Protein AF-A0A0S8A200-F1 (afdb_monomer_lite)

Foldseek 3Di:
DFDAAPVLVVLLVVLPVPDPDDDDADDGAPDDDQPVVVCVLVDVDDDDDDLVVVLVVVVVCCVVPVPDDDSVVSVVNVDDPDDDRVCSCVPSVGHGPDHRSRSVVVPD

Structure (mmCIF, N/CA/C/O backbone):
data_AF-A0A0S8A200-F1
#
_entry.id   AF-A0A0S8A200-F1
#
loop_
_atom_site.group_PDB
_atom_site.id
_atom_site.type_symbol
_atom_site.label_atom_id
_atom_site.label_alt_id
_atom_site.label_comp_id
_atom_site.label_asym_id
_atom_site.label_entity_id
_atom_site.label_seq_id
_atom_site.pdbx_PDB_ins_code
_atom_site.Cartn_x
_atom_site.Cartn_y
_atom_site.Cartn_z
_atom_site.occupancy
_atom_site.B_iso_or_equiv
_atom_site.auth_seq_id
_atom_site.auth_comp_id
_atom_site.auth_asym_id
_atom_site.auth_atom_id
_atom_site.pdbx_PDB_model_num
ATOM 1 N N . MET A 1 1 ? -0.923 -0.547 -8.028 1.00 86.50 1 MET A N 1
ATOM 2 C CA . MET A 1 1 ? -0.298 -0.549 -6.693 1.00 86.50 1 MET A CA 1
ATOM 3 C C . MET A 1 1 ? -0.915 0.557 -5.864 1.00 86.50 1 MET A C 1
ATOM 5 O O . MET A 1 1 ? -1.250 1.603 -6.417 1.00 86.50 1 MET A O 1
ATOM 9 N N . GLN A 1 2 ? -1.065 0.294 -4.572 1.00 89.75 2 GLN A N 1
ATOM 10 C CA . GLN A 1 2 ? -1.487 1.248 -3.554 1.00 89.75 2 GLN A CA 1
ATOM 11 C C . GLN A 1 2 ? -0.403 1.234 -2.474 1.00 89.75 2 GLN A C 1
ATOM 13 O O . GLN A 1 2 ? -0.009 0.162 -2.019 1.00 89.75 2 GLN A O 1
ATOM 18 N N . CYS A 1 3 ? 0.101 2.406 -2.107 1.00 88.62 3 CYS A N 1
ATOM 19 C CA . CYS A 1 3 ? 1.028 2.588 -0.993 1.00 88.62 3 CYS A CA 1
ATOM 20 C C . CYS A 1 3 ? 0.317 3.420 0.063 1.00 88.62 3 CYS A C 1
ATOM 22 O O . CYS A 1 3 ? -0.529 4.243 -0.281 1.00 88.62 3 CYS A O 1
ATOM 24 N N . ILE A 1 4 ? 0.645 3.191 1.325 1.00 92.88 4 ILE A N 1
ATOM 25 C CA . ILE A 1 4 ? 0.004 3.828 2.469 1.00 92.88 4 ILE A CA 1
ATOM 26 C C . ILE A 1 4 ? 1.073 4.316 3.438 1.00 92.88 4 ILE A C 1
ATOM 28 O O . ILE A 1 4 ? 2.130 3.694 3.555 1.00 92.88 4 ILE A O 1
ATOM 32 N N . SER A 1 5 ? 0.786 5.422 4.122 1.00 92.12 5 SER A N 1
ATOM 33 C CA . SER A 1 5 ? 1.652 5.951 5.168 1.00 92.12 5 SER A CA 1
ATOM 34 C C . SER A 1 5 ? 1.711 4.982 6.346 1.00 92.12 5 SER A C 1
ATOM 36 O O . SER A 1 5 ? 0.684 4.470 6.795 1.00 92.12 5 SER A O 1
ATOM 38 N N . GLU A 1 6 ? 2.905 4.771 6.896 1.00 93.00 6 GLU A N 1
ATOM 39 C CA . GLU A 1 6 ? 3.082 3.979 8.119 1.00 93.00 6 GLU A CA 1
ATOM 40 C C . GLU A 1 6 ? 2.281 4.566 9.294 1.00 93.00 6 GLU A C 1
ATOM 42 O O . GLU A 1 6 ? 1.752 3.823 10.120 1.00 93.00 6 GLU A O 1
ATOM 47 N N . VAL A 1 7 ? 2.110 5.893 9.326 1.00 93.38 7 VAL A N 1
ATOM 48 C CA . VAL A 1 7 ? 1.305 6.579 10.346 1.00 93.38 7 VAL A CA 1
ATOM 49 C C . VAL A 1 7 ? -0.162 6.164 10.254 1.00 93.38 7 VAL A C 1
ATOM 51 O O . VAL A 1 7 ? -0.762 5.832 11.273 1.00 93.38 7 VAL A O 1
ATOM 54 N N . ASP A 1 8 ? -0.725 6.103 9.045 1.00 94.19 8 ASP A N 1
ATOM 55 C CA . ASP A 1 8 ? -2.117 5.685 8.849 1.00 94.19 8 ASP A CA 1
ATOM 56 C C . ASP A 1 8 ? -2.323 4.217 9.250 1.00 94.19 8 ASP A C 1
ATOM 58 O O . ASP A 1 8 ? -3.369 3.865 9.804 1.00 94.19 8 ASP A O 1
ATOM 62 N N . VAL A 1 9 ? -1.318 3.361 9.017 1.00 95.19 9 VAL A N 1
ATOM 63 C CA . VAL A 1 9 ? -1.328 1.962 9.471 1.00 95.19 9 VAL A CA 1
ATOM 64 C C . VAL A 1 9 ? -1.308 1.889 10.996 1.00 95.19 9 VAL A C 1
ATOM 66 O O . VAL A 1 9 ? -2.110 1.161 11.583 1.00 95.19 9 VAL A O 1
ATOM 69 N N . ALA A 1 10 ? -0.450 2.672 11.652 1.00 95.38 10 ALA A N 1
ATOM 70 C CA . ALA A 1 10 ? -0.409 2.743 13.109 1.00 95.38 10 ALA A CA 1
ATOM 71 C C . ALA A 1 10 ? -1.750 3.227 13.688 1.00 95.38 10 ALA A C 1
ATOM 73 O O . ALA A 1 10 ? -2.244 2.652 14.659 1.00 95.38 10 ALA A O 1
ATOM 74 N N . THR A 1 11 ? -2.390 4.222 13.065 1.00 94.69 11 THR A N 1
ATOM 75 C CA . THR A 1 11 ? -3.728 4.687 13.455 1.00 94.69 11 THR A CA 1
ATOM 76 C C . THR A 1 11 ? -4.774 3.580 13.333 1.00 94.69 11 THR A C 1
ATOM 78 O O . THR A 1 11 ? -5.524 3.365 14.286 1.00 94.69 11 THR A O 1
ATOM 81 N N . ALA A 1 12 ? -4.789 2.828 12.227 1.00 95.12 12 ALA A N 1
ATOM 82 C CA . ALA A 1 12 ? -5.695 1.690 12.061 1.00 95.12 12 ALA A CA 1
ATOM 83 C C . ALA A 1 12 ? -5.468 0.610 13.129 1.00 95.12 12 ALA A C 1
ATOM 85 O O . ALA A 1 12 ? -6.426 0.064 13.675 1.00 95.12 12 ALA A O 1
ATOM 86 N N . MET A 1 13 ? -4.206 0.318 13.467 1.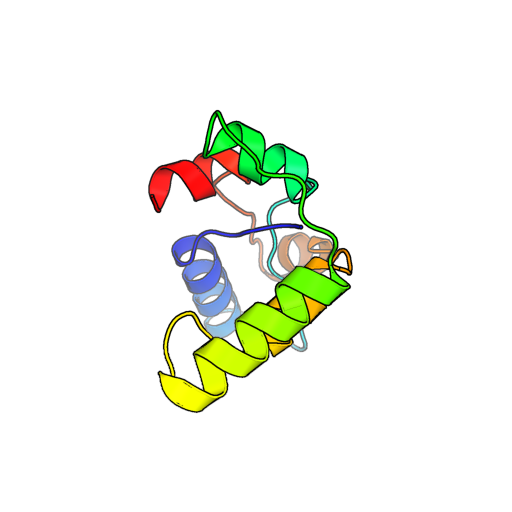00 94.88 13 MET A N 1
ATOM 87 C CA . MET A 1 13 ? -3.869 -0.642 14.523 1.00 94.88 13 MET A CA 1
ATOM 88 C C . MET A 1 13 ? -4.368 -0.179 15.894 1.00 94.88 13 MET A C 1
ATOM 90 O O . MET A 1 13 ? -4.920 -0.983 16.641 1.00 94.88 13 MET A O 1
ATOM 94 N N . LEU A 1 14 ? -4.219 1.108 16.220 1.00 95.12 14 LEU A N 1
ATOM 95 C CA . LEU A 1 14 ? -4.748 1.671 17.464 1.00 95.12 14 LEU A CA 1
ATOM 96 C C . LEU A 1 14 ? -6.280 1.610 17.491 1.00 95.12 14 LEU A C 1
ATOM 98 O O . LEU A 1 14 ? -6.854 1.198 18.496 1.00 95.12 14 LEU A O 1
ATOM 102 N N . GLN A 1 15 ? -6.948 1.944 16.386 1.00 94.19 15 GLN A N 1
ATOM 103 C CA . GLN A 1 15 ? -8.403 1.812 16.278 1.00 94.19 15 GLN A CA 1
ATOM 104 C C . GLN A 1 15 ? -8.851 0.357 16.441 1.00 94.19 15 GLN A C 1
ATOM 106 O O . GLN A 1 15 ? -9.823 0.104 17.145 1.00 94.19 15 GL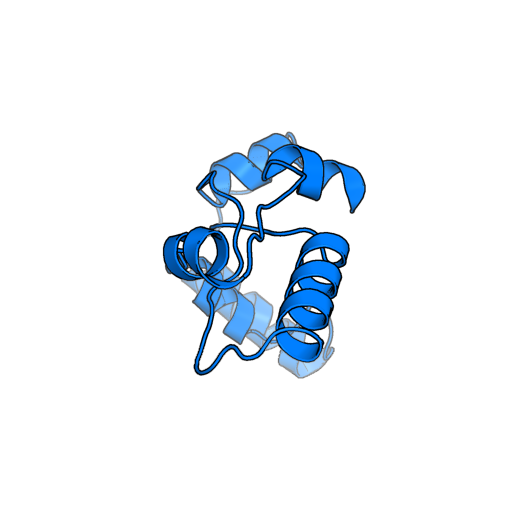N A O 1
ATOM 111 N N . ALA A 1 16 ? -8.130 -0.604 15.865 1.00 94.44 16 ALA A N 1
ATOM 112 C CA . ALA A 1 16 ? -8.437 -2.020 16.036 1.00 94.44 16 ALA A CA 1
ATOM 113 C C . ALA A 1 16 ? -8.198 -2.517 17.470 1.00 94.44 16 ALA A C 1
ATOM 115 O O . ALA A 1 16 ? -8.912 -3.395 17.943 1.00 94.44 16 ALA A O 1
ATOM 116 N N . LEU A 1 17 ? -7.210 -1.956 18.171 1.00 94.88 17 LEU A N 1
ATOM 117 C CA . LEU A 1 17 ? -6.889 -2.334 19.546 1.00 94.88 17 LEU A CA 1
ATOM 118 C C . LEU A 1 17 ? -7.915 -1.805 20.560 1.00 94.88 17 LEU A C 1
ATOM 120 O O . LEU A 1 17 ? -8.184 -2.471 21.558 1.00 94.88 17 LEU A O 1
ATOM 124 N N . PHE A 1 18 ? -8.459 -0.607 20.327 1.00 94.19 18 PHE A N 1
ATOM 125 C CA . PHE A 1 18 ? -9.349 0.077 21.274 1.00 94.19 18 PHE A CA 1
ATOM 126 C C . PHE A 1 18 ? -10.845 -0.032 20.945 1.00 94.19 18 PHE A C 1
ATOM 128 O O . PHE A 1 18 ? -11.664 0.424 21.741 1.00 94.19 18 PHE A O 1
ATOM 135 N N . ASN A 1 19 ? -11.216 -0.651 19.822 1.00 89.81 19 ASN A N 1
ATOM 136 C CA . ASN A 1 19 ? -12.606 -0.945 19.466 1.00 89.81 19 ASN A CA 1
ATOM 137 C C . ASN A 1 19 ? -12.847 -2.465 19.433 1.00 89.81 19 ASN A C 1
ATOM 139 O O . ASN A 1 19 ? -11.935 -3.235 19.148 1.00 89.81 19 ASN A O 1
ATOM 143 N N . ASP A 1 20 ? -14.078 -2.917 19.702 1.00 91.00 20 ASP A N 1
ATOM 144 C CA . ASP A 1 20 ? -14.444 -4.344 19.612 1.00 91.00 20 ASP A CA 1
ATOM 145 C C . ASP A 1 20 ? -14.721 -4.740 18.155 1.00 91.00 20 ASP A C 1
ATOM 147 O O . ASP A 1 20 ? -15.861 -4.848 17.705 1.00 91.00 20 ASP A O 1
ATOM 151 N N . VAL A 1 21 ? -13.642 -4.900 17.395 1.00 92.19 21 VAL A N 1
ATOM 152 C CA . VAL A 1 21 ? -13.646 -5.229 15.965 1.00 92.19 21 VAL A CA 1
ATOM 153 C C . VAL A 1 21 ? -12.901 -6.537 15.725 1.00 92.19 21 VAL A C 1
ATOM 155 O O . VAL A 1 21 ? -11.987 -6.898 16.469 1.00 92.19 21 VAL A O 1
ATOM 158 N N . ARG A 1 22 ? -13.317 -7.312 14.715 1.00 90.75 22 ARG A N 1
ATOM 159 C CA . ARG A 1 22 ? -12.810 -8.679 14.503 1.00 90.75 22 ARG A CA 1
ATOM 160 C C . ARG A 1 22 ? -12.553 -9.000 13.034 1.00 90.75 22 ARG A C 1
ATOM 162 O O . ARG A 1 22 ? -13.322 -8.663 12.135 1.00 90.75 22 ARG A O 1
ATOM 169 N N . GLY A 1 23 ? -11.501 -9.784 12.816 1.00 92.12 23 GLY A N 1
ATOM 170 C CA . GLY A 1 23 ? -11.128 -10.325 11.512 1.00 92.12 23 GLY A CA 1
ATOM 171 C C . GLY A 1 23 ? -10.020 -9.532 10.825 1.00 92.12 23 GLY A C 1
ATOM 172 O O . GLY A 1 23 ? -9.288 -8.779 11.459 1.00 92.12 23 GLY A O 1
ATOM 173 N N . SER A 1 24 ? -9.873 -9.752 9.520 1.00 93.56 24 SER A N 1
ATOM 174 C CA . SER A 1 24 ? -8.876 -9.077 8.692 1.00 93.56 24 SER A CA 1
ATOM 175 C C . SER A 1 24 ? -9.408 -7.763 8.123 1.00 93.56 24 SER A C 1
ATOM 177 O O . SER A 1 24 ? -10.600 -7.635 7.814 1.00 93.56 24 SER A O 1
ATOM 179 N N . TYR A 1 25 ? -8.488 -6.813 7.963 1.00 94.31 25 TYR A N 1
ATOM 180 C CA . TYR A 1 25 ? -8.710 -5.511 7.348 1.00 94.31 25 TYR A CA 1
ATOM 181 C C . TYR A 1 25 ? -7.573 -5.231 6.369 1.00 94.31 25 TYR A C 1
ATOM 183 O O . TYR A 1 25 ? -6.404 -5.454 6.679 1.00 94.31 25 TYR A O 1
ATOM 191 N N . ASN A 1 26 ? -7.932 -4.755 5.184 1.00 94.56 26 ASN A N 1
ATOM 192 C CA . ASN A 1 26 ? -6.984 -4.306 4.177 1.00 94.56 26 ASN A CA 1
ATOM 193 C C . ASN A 1 26 ? -6.778 -2.803 4.342 1.00 94.56 26 ASN A C 1
ATOM 195 O O . ASN A 1 26 ? -7.751 -2.051 4.404 1.00 94.56 26 ASN A O 1
ATOM 199 N N . LEU A 1 27 ? -5.522 -2.373 4.381 1.00 94.44 27 LEU A N 1
ATOM 200 C CA . LEU A 1 27 ? -5.157 -0.968 4.508 1.00 94.44 27 LEU A CA 1
ATOM 201 C C . LEU A 1 27 ? -4.426 -0.542 3.241 1.00 94.44 27 LEU A C 1
ATOM 203 O O . LEU A 1 27 ? -3.384 -1.095 2.893 1.00 94.44 27 LEU A O 1
ATOM 207 N N . ALA A 1 28 ? -5.006 0.420 2.538 1.00 93.50 28 ALA A N 1
ATOM 208 C CA . ALA A 1 28 ? -4.482 0.955 1.293 1.00 93.50 28 ALA A CA 1
ATOM 209 C C . ALA A 1 28 ? -5.013 2.371 1.074 1.00 93.50 28 ALA A C 1
ATOM 211 O O . ALA A 1 28 ? -6.064 2.734 1.603 1.00 93.50 28 ALA A O 1
ATOM 212 N N . THR A 1 29 ? -4.306 3.151 0.261 1.00 92.44 29 THR A N 1
ATOM 213 C CA . THR A 1 29 ? -4.828 4.411 -0.275 1.00 92.44 29 THR A CA 1
ATOM 214 C C . THR A 1 29 ? -5.922 4.153 -1.304 1.00 92.44 29 THR A C 1
ATOM 216 O O . THR A 1 29 ? -5.897 3.153 -2.021 1.00 92.44 29 THR A O 1
ATOM 219 N N . ASP A 1 30 ? -6.873 5.078 -1.422 1.00 90.75 30 ASP A N 1
ATOM 220 C CA . ASP A 1 30 ? -7.987 4.951 -2.376 1.00 90.75 30 ASP A CA 1
ATOM 221 C C . ASP A 1 30 ? -7.521 5.031 -3.833 1.00 90.75 30 ASP A C 1
ATOM 223 O O . ASP A 1 30 ? -8.121 4.457 -4.742 1.00 90.75 30 ASP A O 1
ATOM 227 N N . GLN A 1 31 ? -6.411 5.729 -4.060 1.00 89.44 31 GLN A 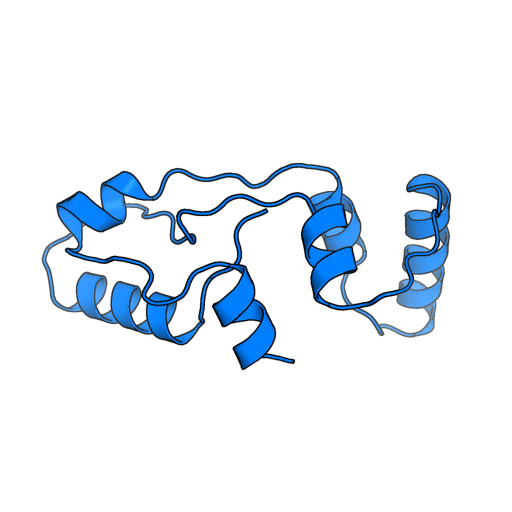N 1
ATOM 228 C CA . GLN A 1 31 ? -5.834 5.890 -5.379 1.00 89.44 31 GLN A CA 1
ATOM 229 C C . GLN A 1 31 ? -4.989 4.677 -5.770 1.00 89.44 31 GLN A C 1
ATOM 231 O O . GLN A 1 31 ? -3.983 4.356 -5.141 1.00 89.44 31 GLN A O 1
ATOM 236 N N . VAL A 1 32 ? -5.338 4.063 -6.897 1.00 90.38 32 VAL A N 1
ATOM 237 C CA . VAL A 1 32 ? -4.526 3.025 -7.534 1.00 90.38 32 VAL A CA 1
ATOM 238 C C . VAL A 1 32 ? -3.681 3.658 -8.637 1.00 90.38 32 VAL A C 1
ATOM 240 O O . VAL A 1 32 ? -4.219 4.310 -9.531 1.00 90.38 32 VAL A O 1
ATOM 243 N N . ALA A 1 33 ? -2.368 3.415 -8.636 1.00 89.62 33 ALA A N 1
ATOM 244 C CA . ALA A 1 33 ? -1.506 3.785 -9.760 1.00 89.62 33 ALA A CA 1
ATOM 245 C C . ALA A 1 33 ? -0.672 2.607 -10.269 1.00 89.62 33 ALA A C 1
ATOM 247 O O . ALA A 1 33 ? -0.335 1.672 -9.535 1.00 89.62 33 ALA A O 1
ATOM 248 N N . SER A 1 34 ? -0.327 2.645 -11.555 1.00 88.12 34 SER A N 1
ATOM 249 C CA . SER A 1 34 ? 0.633 1.705 -12.130 1.00 88.12 34 SER A CA 1
ATOM 250 C C . SER A 1 34 ? 2.047 2.028 -11.645 1.00 88.12 34 SER A C 1
ATOM 252 O O . SER A 1 34 ? 2.374 3.183 -11.367 1.00 88.12 34 SER A O 1
ATOM 254 N N . PHE A 1 35 ? 2.918 1.017 -11.596 1.00 84.94 35 PHE A N 1
ATOM 255 C CA . PHE A 1 35 ? 4.328 1.224 -11.251 1.00 84.94 35 PHE A CA 1
ATOM 256 C C . 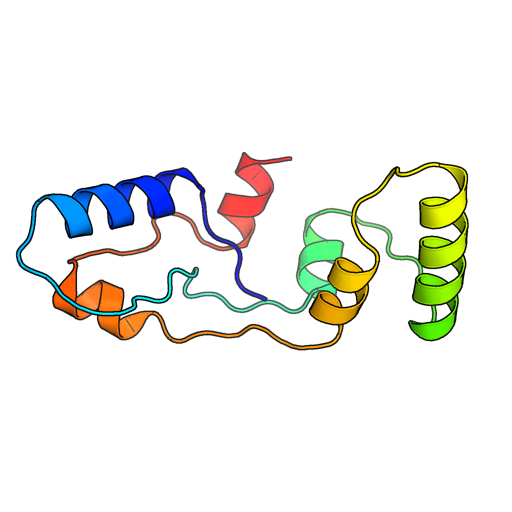PHE A 1 35 ? 5.004 2.244 -12.178 1.00 84.94 35 PHE A C 1
ATOM 258 O O . PHE A 1 35 ? 5.809 3.048 -11.728 1.00 84.94 35 PHE A O 1
ATOM 265 N N . HIS A 1 36 ? 4.616 2.276 -13.456 1.00 84.50 36 HIS A N 1
ATOM 266 C CA . HIS A 1 36 ? 5.112 3.262 -14.413 1.00 84.50 36 HIS A CA 1
ATOM 267 C C . HIS A 1 36 ? 4.748 4.706 -14.031 1.00 84.50 36 HIS A C 1
ATOM 269 O O . HIS A 1 36 ? 5.594 5.591 -14.130 1.00 84.50 36 HIS A O 1
ATOM 275 N N . LEU A 1 37 ? 3.512 4.953 -13.578 1.00 87.81 37 LEU A N 1
ATOM 276 C CA . LEU A 1 37 ? 3.095 6.283 -13.125 1.00 87.81 37 LEU A CA 1
ATOM 277 C C . LEU A 1 37 ? 3.845 6.703 -11.860 1.00 87.81 37 LEU A C 1
ATOM 279 O O . LEU A 1 37 ? 4.324 7.829 -11.791 1.00 87.81 37 LEU A O 1
ATOM 283 N N . ILE A 1 38 ? 4.010 5.780 -10.908 1.00 88.50 38 ILE A N 1
ATOM 284 C CA . ILE A 1 38 ? 4.809 6.005 -9.695 1.00 88.50 38 ILE A CA 1
ATOM 285 C C . ILE A 1 38 ? 6.259 6.335 -10.067 1.00 88.50 38 ILE A C 1
ATOM 287 O O . ILE A 1 38 ? 6.817 7.317 -9.591 1.00 88.50 38 ILE A O 1
ATOM 291 N N . GLN A 1 39 ? 6.862 5.562 -10.971 1.00 88.00 39 GLN A N 1
ATOM 292 C CA . GLN A 1 39 ? 8.228 5.799 -11.426 1.00 88.00 39 GLN A CA 1
ATOM 293 C C . GLN A 1 39 ? 8.376 7.163 -12.101 1.00 88.00 39 GLN A C 1
ATOM 295 O O . GLN A 1 39 ? 9.353 7.849 -11.828 1.00 88.00 39 GLN A O 1
ATOM 300 N N . LYS A 1 40 ? 7.419 7.555 -12.951 1.00 87.94 40 LYS A N 1
ATOM 301 C CA . LYS A 1 40 ? 7.413 8.859 -13.624 1.00 87.94 40 LYS A CA 1
ATOM 302 C C . LYS A 1 40 ? 7.252 10.021 -12.641 1.00 87.94 40 LYS A C 1
ATOM 304 O O . LYS A 1 40 ? 7.843 11.069 -12.872 1.00 87.94 40 LYS A O 1
ATOM 309 N N . HIS A 1 41 ? 6.470 9.836 -11.576 1.00 89.31 41 HIS A N 1
ATOM 310 C CA . HIS A 1 41 ? 6.325 10.821 -10.499 1.00 89.31 41 HIS A CA 1
ATOM 311 C C . HIS A 1 41 ? 7.638 10.995 -9.728 1.00 89.31 41 HIS A C 1
ATOM 313 O O . HIS A 1 41 ? 8.109 12.110 -9.551 1.00 89.31 41 HIS A O 1
ATOM 319 N N . LEU A 1 42 ? 8.282 9.885 -9.356 1.00 86.88 42 LEU A N 1
ATOM 320 C CA . LEU A 1 42 ? 9.510 9.903 -8.555 1.00 86.88 42 LEU A CA 1
ATOM 321 C C . LEU A 1 42 ? 10.770 10.276 -9.341 1.00 86.88 42 LEU A C 1
ATOM 323 O O . LEU A 1 42 ? 11.733 10.804 -8.784 1.00 86.88 42 LEU A O 1
ATOM 327 N N . ARG A 1 43 ? 10.835 9.909 -10.623 1.00 83.25 43 ARG A N 1
ATOM 328 C CA . ARG A 1 43 ? 12.018 10.087 -11.466 1.00 83.25 43 ARG A CA 1
ATOM 329 C C . ARG A 1 43 ? 11.614 10.411 -12.895 1.00 83.25 43 ARG A C 1
ATOM 331 O O . ARG A 1 43 ? 10.856 9.690 -13.534 1.00 83.25 43 ARG A O 1
ATOM 338 N N . ASN A 1 44 ? 12.282 11.407 -13.465 1.00 76.06 44 ASN A N 1
ATOM 339 C CA . ASN A 1 44 ? 12.091 11.770 -14.870 1.00 76.06 44 ASN A CA 1
ATOM 340 C C . ASN A 1 44 ? 12.619 10.717 -15.861 1.00 76.06 44 ASN A C 1
ATOM 342 O O . ASN A 1 44 ? 12.300 10.790 -17.046 1.00 76.06 44 ASN A O 1
ATOM 346 N N . PHE A 1 45 ? 13.427 9.748 -15.412 1.00 78.50 45 PHE A N 1
ATOM 347 C CA . PHE A 1 45 ? 14.046 8.753 -16.285 1.00 78.50 45 PHE A CA 1
ATOM 348 C C . PHE A 1 45 ? 13.720 7.318 -15.861 1.00 78.50 45 PHE A C 1
ATOM 350 O O . PHE A 1 45 ? 14.026 6.894 -14.743 1.00 78.50 45 PHE A O 1
ATOM 357 N N . ALA A 1 46 ? 13.147 6.561 -16.797 1.00 78.38 46 ALA A N 1
ATOM 358 C CA . ALA A 1 46 ? 12.836 5.148 -16.655 1.00 78.38 46 ALA A CA 1
ATOM 359 C C . ALA A 1 46 ? 13.544 4.345 -17.748 1.00 78.38 46 ALA A C 1
ATOM 361 O O . ALA A 1 46 ? 13.344 4.603 -18.933 1.00 78.38 46 ALA A O 1
ATOM 362 N N . PHE A 1 47 ? 14.359 3.363 -17.355 1.00 81.69 47 PHE A N 1
ATOM 363 C CA . PHE A 1 47 ? 14.989 2.452 -18.306 1.00 81.69 47 PHE A CA 1
ATOM 364 C C . PHE A 1 47 ? 14.067 1.248 -18.560 1.00 81.69 47 PHE A C 1
ATOM 366 O O . PHE A 1 47 ? 13.792 0.500 -17.617 1.00 81.69 47 PHE A O 1
ATOM 373 N N . PRO A 1 48 ? 13.569 1.041 -19.793 1.00 81.94 48 PRO A N 1
ATOM 374 C CA . PRO A 1 48 ? 12.696 -0.083 -20.102 1.00 81.94 48 PRO A CA 1
ATOM 375 C C . PRO A 1 48 ? 13.517 -1.377 -20.143 1.00 81.94 48 PRO A C 1
ATOM 377 O O . PRO A 1 48 ? 14.200 -1.669 -21.123 1.00 81.94 48 PRO A O 1
ATOM 380 N N . LEU A 1 49 ? 13.457 -2.160 -19.066 1.00 85.69 49 LEU A N 1
ATOM 381 C CA . LEU A 1 49 ? 14.146 -3.443 -18.956 1.00 85.69 49 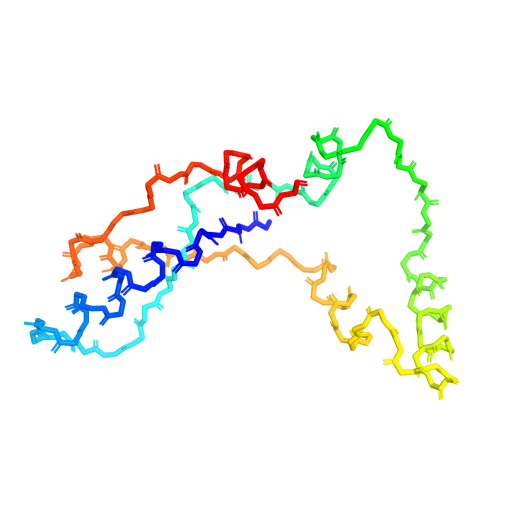LEU A CA 1
ATOM 382 C C . LEU A 1 49 ? 13.133 -4.597 -19.014 1.00 85.69 49 LEU A C 1
ATOM 384 O O . LEU A 1 49 ? 12.166 -4.589 -18.250 1.00 85.69 49 LEU A O 1
ATOM 388 N N . PRO A 1 50 ? 13.346 -5.624 -19.859 1.00 88.12 50 PRO A N 1
ATOM 389 C CA . PRO A 1 50 ? 12.527 -6.828 -19.831 1.00 88.12 50 PRO A CA 1
ATOM 390 C C . PRO A 1 50 ? 12.553 -7.484 -18.448 1.00 88.12 50 PRO A C 1
ATOM 392 O O . PRO A 1 50 ? 13.625 -7.721 -17.884 1.00 88.12 50 PRO A O 1
ATOM 395 N N . PHE A 1 51 ? 11.377 -7.843 -17.932 1.00 85.81 51 PHE A N 1
ATOM 396 C CA . PHE A 1 51 ? 11.219 -8.389 -16.581 1.00 85.81 51 PHE A CA 1
ATOM 397 C C . PHE A 1 51 ? 12.125 -9.601 -16.307 1.00 85.81 51 PHE A C 1
ATOM 399 O O . PHE A 1 51 ? 12.777 -9.681 -15.270 1.00 85.81 51 PHE A O 1
ATOM 406 N N . GLY A 1 52 ? 12.248 -10.518 -17.273 1.00 87.69 52 GLY A N 1
ATOM 407 C CA . GLY A 1 52 ? 13.111 -11.695 -17.136 1.00 87.69 52 GLY A CA 1
ATOM 408 C C . GLY A 1 52 ? 14.599 -11.356 -16.980 1.00 87.69 52 GLY A C 1
ATOM 409 O O . GLY A 1 52 ? 15.303 -12.025 -16.223 1.00 87.69 52 GLY A O 1
ATOM 410 N N . LEU A 1 53 ? 15.082 -10.301 -17.647 1.00 89.88 53 LEU A N 1
ATOM 411 C CA . LEU A 1 53 ? 16.457 -9.822 -17.473 1.00 89.88 53 LEU A CA 1
ATOM 412 C C . LEU A 1 53 ? 16.629 -9.157 -16.108 1.00 89.88 53 LEU A C 1
ATOM 414 O O . LEU A 1 53 ? 17.579 -9.484 -15.400 1.00 89.88 53 LEU A O 1
ATOM 418 N N . ALA A 1 54 ? 15.677 -8.305 -15.712 1.00 87.88 54 ALA A N 1
ATOM 419 C CA . ALA A 1 54 ? 15.660 -7.675 -14.394 1.00 87.88 54 ALA A CA 1
ATOM 420 C C . ALA A 1 54 ? 15.741 -8.724 -13.272 1.00 87.88 54 ALA A C 1
ATOM 422 O O . ALA A 1 54 ? 16.623 -8.657 -12.418 1.00 87.88 54 ALA A O 1
ATOM 423 N N . LYS A 1 55 ? 14.903 -9.766 -13.349 1.00 88.94 55 LYS A N 1
ATOM 424 C CA . LYS A 1 55 ? 14.867 -10.873 -12.387 1.00 88.94 55 LYS A CA 1
ATOM 425 C C . LYS A 1 55 ? 16.176 -11.651 -12.327 1.00 88.94 55 LYS A C 1
ATOM 427 O O . LYS A 1 55 ? 16.659 -11.956 -11.239 1.00 88.94 55 LYS A O 1
ATOM 432 N N . ARG A 1 56 ? 16.780 -11.979 -13.476 1.00 90.12 56 ARG A N 1
ATOM 433 C CA . ARG A 1 56 ? 18.057 -12.716 -13.512 1.00 90.12 56 ARG A CA 1
ATOM 434 C C . ARG A 1 56 ? 19.198 -11.901 -12.916 1.00 90.12 56 ARG A C 1
ATOM 436 O O . ARG A 1 56 ? 19.934 -12.434 -12.089 1.00 90.12 56 ARG A O 1
ATOM 443 N N . CYS A 1 57 ? 19.322 -10.633 -13.305 1.00 88.75 57 CYS A N 1
ATOM 444 C CA . CYS A 1 57 ? 20.338 -9.741 -12.757 1.00 88.75 57 CYS A CA 1
ATOM 445 C C . CYS A 1 57 ? 20.151 -9.565 -11.249 1.00 88.75 57 CYS A C 1
ATOM 447 O O . CYS A 1 57 ? 21.115 -9.710 -10.503 1.00 88.75 57 CYS A O 1
ATOM 449 N N . HIS A 1 58 ? 18.917 -9.339 -10.789 1.00 88.81 58 HIS A N 1
ATOM 450 C CA . HIS A 1 58 ? 18.621 -9.175 -9.367 1.00 88.81 58 HIS A CA 1
ATOM 451 C C . HIS A 1 58 ? 18.910 -10.443 -8.558 1.00 88.81 58 HIS A C 1
ATOM 453 O O . HIS A 1 58 ? 19.585 -10.369 -7.540 1.00 88.81 58 HIS A O 1
ATOM 459 N N . ASN A 1 59 ? 18.511 -11.622 -9.050 1.00 87.81 59 ASN A N 1
ATOM 460 C CA . ASN A 1 59 ? 18.828 -12.910 -8.419 1.00 87.81 59 ASN A CA 1
ATOM 461 C C . ASN A 1 59 ? 20.335 -13.145 -8.275 1.00 87.81 59 ASN A C 1
ATOM 463 O O . ASN A 1 59 ? 20.790 -13.630 -7.240 1.00 87.81 59 ASN A O 1
ATOM 467 N N . LEU A 1 60 ? 21.113 -12.836 -9.316 1.00 89.31 60 LEU A N 1
ATOM 468 C CA . LEU A 1 60 ? 22.568 -12.968 -9.270 1.00 89.31 60 LEU A CA 1
ATOM 469 C C . LEU A 1 60 ? 23.156 -11.989 -8.253 1.00 89.31 60 LEU A C 1
ATOM 471 O O . LEU A 1 60 ? 23.870 -12.410 -7.347 1.00 89.31 60 LEU A O 1
ATOM 475 N N . THR A 1 61 ? 22.799 -10.709 -8.343 1.00 87.94 61 THR A N 1
ATOM 476 C CA . THR A 1 61 ? 23.273 -9.678 -7.410 1.00 87.94 61 THR A CA 1
ATOM 477 C C . THR A 1 61 ? 22.913 -10.016 -5.964 1.00 87.94 61 THR A C 1
ATOM 479 O O . THR A 1 61 ? 23.771 -9.911 -5.088 1.00 87.94 61 THR A O 1
ATOM 482 N N . TRP A 1 62 ? 21.690 -10.488 -5.705 1.00 88.69 62 TRP A N 1
ATOM 483 C CA . TRP A 1 62 ? 21.246 -10.920 -4.380 1.00 88.69 62 TRP A CA 1
ATOM 484 C C . TRP A 1 62 ? 22.083 -12.086 -3.851 1.00 88.69 62 TRP A C 1
ATOM 486 O O . TRP A 1 62 ? 22.582 -12.017 -2.732 1.00 88.69 62 TRP A O 1
ATOM 496 N N . ARG A 1 63 ? 22.329 -13.117 -4.670 1.00 86.25 63 ARG A N 1
ATOM 497 C CA . ARG A 1 63 ? 23.147 -14.280 -4.277 1.00 86.25 63 ARG A CA 1
ATOM 498 C C . ARG A 1 63 ? 24.577 -13.920 -3.884 1.00 86.25 63 ARG A C 1
ATOM 500 O O . ARG A 1 63 ? 25.135 -14.583 -3.016 1.00 86.25 63 ARG A O 1
ATOM 507 N N . TYR A 1 64 ? 25.168 -12.911 -4.522 1.00 86.19 64 TYR A N 1
ATOM 508 C CA . TYR A 1 64 ? 26.556 -12.520 -4.265 1.00 86.19 64 TYR A CA 1
ATOM 509 C C . TYR A 1 64 ? 26.711 -11.398 -3.236 1.00 86.19 64 TYR A C 1
ATOM 511 O O . TYR A 1 64 ? 27.769 -11.295 -2.624 1.00 86.19 64 TYR A O 1
ATOM 519 N N . SER A 1 65 ? 25.697 -10.550 -3.045 1.00 86.19 65 SER A N 1
ATOM 520 C CA . SER A 1 65 ? 25.810 -9.370 -2.175 1.00 86.19 65 SER A CA 1
ATOM 521 C C . SER A 1 65 ? 24.848 -9.354 -0.991 1.00 86.19 65 SER A C 1
ATOM 523 O O . SER A 1 65 ? 25.137 -8.674 -0.012 1.00 86.19 65 SER A O 1
ATOM 525 N N . GLY A 1 66 ? 23.703 -10.039 -1.071 1.00 80.69 66 GLY A N 1
ATOM 526 C CA . GLY A 1 66 ? 22.612 -9.906 -0.098 1.00 80.69 66 GLY A CA 1
ATOM 527 C C . GLY A 1 66 ? 22.021 -8.491 -0.011 1.00 80.69 66 GLY A C 1
ATOM 528 O O . GLY A 1 66 ? 21.400 -8.141 0.988 1.00 80.69 66 GLY A O 1
ATOM 529 N N . ARG A 1 67 ? 22.249 -7.637 -1.019 1.00 76.50 67 ARG A N 1
ATOM 530 C CA . ARG A 1 67 ? 21.806 -6.232 -1.053 1.00 76.50 67 ARG A CA 1
ATOM 531 C C . ARG A 1 67 ? 20.633 -6.057 -2.019 1.00 76.50 67 ARG A C 1
ATOM 533 O O . ARG A 1 67 ? 20.474 -6.849 -2.938 1.00 76.50 67 ARG A O 1
ATOM 540 N N . TYR A 1 68 ? 19.875 -4.969 -1.849 1.00 71.88 68 TYR A N 1
ATOM 541 C CA . TYR A 1 68 ? 18.751 -4.548 -2.712 1.00 71.88 68 TYR A CA 1
ATOM 542 C C . TYR A 1 68 ? 17.424 -5.310 -2.539 1.00 71.88 68 TYR A C 1
ATOM 544 O O . TYR A 1 68 ? 16.523 -5.152 -3.356 1.00 71.88 68 TYR A O 1
ATOM 552 N N . GLY A 1 69 ? 17.269 -6.056 -1.443 1.00 76.31 69 GLY A N 1
ATOM 553 C CA . GLY A 1 69 ? 16.014 -6.724 -1.086 1.00 76.31 69 GLY A CA 1
ATOM 554 C C . GLY A 1 69 ? 15.782 -8.052 -1.812 1.00 76.31 69 GLY A C 1
ATOM 555 O O . GLY A 1 69 ? 16.400 -8.346 -2.836 1.00 76.31 69 GLY A O 1
ATOM 556 N N . ASP A 1 70 ? 14.884 -8.863 -1.251 1.00 82.81 70 ASP A N 1
ATOM 557 C CA . ASP A 1 70 ? 14.569 -10.204 -1.753 1.00 82.81 70 ASP A CA 1
ATOM 558 C C . ASP A 1 70 ? 14.073 -10.158 -3.216 1.00 82.81 70 ASP A C 1
ATOM 560 O O . ASP A 1 70 ? 13.196 -9.353 -3.539 1.00 82.81 70 ASP A O 1
ATOM 564 N N . PRO A 1 71 ? 14.586 -11.012 -4.118 1.00 83.88 71 PRO A N 1
ATOM 565 C CA . PRO A 1 71 ? 14.088 -11.109 -5.487 1.00 83.88 71 PRO A CA 1
ATOM 566 C C . PRO A 1 71 ? 12.587 -11.361 -5.641 1.00 83.88 71 PRO A C 1
ATOM 568 O O . PRO A 1 71 ? 12.023 -10.983 -6.670 1.00 83.88 71 PRO A O 1
ATOM 571 N N . ALA A 1 72 ? 11.931 -11.942 -4.637 1.00 84.38 72 ALA A N 1
ATOM 572 C CA . ALA A 1 72 ? 10.484 -12.107 -4.595 1.00 84.38 72 ALA A CA 1
ATOM 573 C C . ALA A 1 72 ? 9.735 -10.765 -4.673 1.00 84.38 72 ALA A C 1
ATOM 575 O O . ALA A 1 72 ? 8.645 -10.708 -5.238 1.00 84.38 72 ALA A O 1
ATOM 576 N N . TRP A 1 73 ? 10.329 -9.660 -4.203 1.00 82.56 73 TRP A N 1
ATOM 577 C CA . TRP A 1 73 ? 9.736 -8.327 -4.365 1.00 82.56 73 TRP A CA 1
ATOM 578 C C . TRP A 1 73 ? 9.563 -7.942 -5.832 1.00 82.56 73 TRP A C 1
ATOM 580 O O . TRP A 1 73 ? 8.583 -7.287 -6.180 1.00 82.56 73 TRP A O 1
ATOM 590 N N . LEU A 1 74 ? 10.479 -8.375 -6.705 1.00 85.19 74 LEU A N 1
ATOM 591 C CA . LEU A 1 74 ? 10.360 -8.119 -8.136 1.00 85.19 74 LEU A CA 1
ATOM 592 C C . LEU A 1 74 ? 9.149 -8.856 -8.723 1.00 85.19 74 LEU A C 1
ATOM 594 O O . LEU A 1 74 ? 8.438 -8.296 -9.551 1.00 85.19 74 LEU A O 1
ATOM 598 N N . ASP A 1 75 ? 8.881 -10.079 -8.259 1.00 84.62 75 ASP A N 1
ATOM 599 C CA . ASP A 1 75 ? 7.707 -10.858 -8.668 1.00 84.62 75 ASP A CA 1
ATOM 600 C C . ASP A 1 75 ? 6.400 -10.184 -8.234 1.00 84.62 75 ASP A C 1
ATOM 602 O O . ASP A 1 75 ? 5.445 -10.141 -9.010 1.00 84.62 75 ASP A O 1
ATOM 606 N N . CYS A 1 76 ? 6.377 -9.561 -7.053 1.00 81.38 76 CYS A N 1
ATOM 607 C CA . CYS A 1 76 ? 5.228 -8.783 -6.589 1.00 81.38 76 CYS A CA 1
ATOM 608 C C . CYS A 1 76 ? 4.922 -7.569 -7.484 1.00 81.38 76 CYS A C 1
ATOM 610 O O . CYS A 1 76 ? 3.757 -7.219 -7.638 1.00 81.38 76 CYS A O 1
ATOM 612 N N . LEU A 1 77 ? 5.928 -6.948 -8.116 1.00 82.06 77 LEU A N 1
ATOM 613 C CA . LEU A 1 77 ? 5.718 -5.802 -9.018 1.00 82.06 77 LEU A CA 1
ATOM 614 C C . LEU A 1 77 ? 5.005 -6.180 -10.324 1.00 82.06 77 LEU A C 1
ATOM 616 O O . LEU A 1 77 ? 4.437 -5.309 -10.986 1.00 82.06 77 LEU A O 1
ATOM 620 N N . GLN A 1 78 ? 5.044 -7.457 -10.719 1.00 81.38 78 GLN A N 1
ATOM 621 C CA . GLN A 1 78 ? 4.399 -7.926 -11.945 1.00 81.38 78 GLN A CA 1
ATOM 622 C C . GLN A 1 78 ? 2.869 -7.950 -11.822 1.00 81.38 78 GLN A C 1
ATOM 624 O O . GLN A 1 78 ? 2.167 -7.826 -12.828 1.00 81.38 78 GLN A O 1
ATOM 629 N N . TYR A 1 79 ? 2.349 -8.093 -10.603 1.00 82.56 79 TYR A N 1
ATOM 630 C CA . TYR A 1 79 ? 0.924 -8.237 -10.341 1.00 82.56 79 TYR A CA 1
ATOM 631 C C . TYR A 1 79 ? 0.387 -7.008 -9.611 1.00 82.56 79 TYR A C 1
ATOM 633 O O . TYR A 1 79 ? 1.015 -6.470 -8.702 1.00 82.56 79 TYR A O 1
ATOM 641 N N . SER A 1 80 ? -0.802 -6.543 -9.998 1.00 81.31 80 SER A N 1
ATOM 642 C CA . SER A 1 80 ? -1.435 -5.447 -9.269 1.00 81.31 80 SER A CA 1
ATOM 643 C C . SER A 1 80 ? -1.993 -5.969 -7.952 1.00 81.31 80 SER A C 1
ATOM 645 O O . SER A 1 80 ? -3.010 -6.658 -7.939 1.00 81.31 80 SER A O 1
ATOM 647 N N . LEU A 1 81 ? -1.357 -5.598 -6.843 1.00 83.06 81 LEU A N 1
ATOM 648 C CA . LEU A 1 81 ? -1.946 -5.731 -5.516 1.00 83.06 81 LEU A CA 1
ATOM 649 C C . LEU A 1 81 ? -2.900 -4.554 -5.285 1.00 83.06 81 LEU A C 1
ATOM 651 O O . LEU A 1 81 ? -2.525 -3.536 -4.705 1.00 83.06 81 LEU A O 1
ATOM 655 N N . THR A 1 82 ? -4.102 -4.664 -5.844 1.00 89.81 82 THR A N 1
ATOM 656 C CA . THR A 1 82 ? -5.206 -3.743 -5.566 1.00 89.81 82 THR A CA 1
ATOM 657 C C . THR A 1 82 ? -6.136 -4.421 -4.579 1.00 89.81 82 THR A C 1
ATOM 659 O O . THR A 1 82 ? -6.618 -5.520 -4.852 1.00 89.81 82 THR A O 1
ATOM 662 N N . ILE A 1 83 ? -6.356 -3.783 -3.437 1.00 92.06 83 ILE A N 1
ATOM 663 C CA . ILE A 1 83 ? -7.156 -4.333 -2.345 1.00 92.06 83 ILE A CA 1
ATOM 664 C C . ILE A 1 83 ? -8.287 -3.376 -1.987 1.00 92.06 83 ILE A C 1
ATOM 666 O O . ILE A 1 83 ? -8.155 -2.159 -2.114 1.00 92.06 83 ILE A O 1
ATOM 670 N N . ASP A 1 84 ? -9.403 -3.950 -1.551 1.00 92.12 84 ASP A N 1
ATOM 671 C CA . ASP A 1 84 ? -10.566 -3.203 -1.085 1.00 92.12 84 ASP A CA 1
ATOM 672 C C . ASP A 1 84 ? -10.405 -2.843 0.395 1.00 92.12 84 ASP A C 1
ATOM 674 O O . ASP A 1 84 ? -10.210 -3.737 1.224 1.00 92.12 84 ASP A O 1
ATOM 678 N N . ASN A 1 85 ? -10.476 -1.546 0.704 1.00 93.94 85 ASN A N 1
ATOM 679 C CA . ASN A 1 85 ? -10.342 -0.981 2.046 1.00 93.94 85 ASN A CA 1
ATOM 680 C C . ASN A 1 85 ? -11.690 -0.549 2.666 1.00 93.94 85 ASN A C 1
ATOM 682 O O . ASN A 1 85 ? -11.699 -0.028 3.783 1.00 93.94 85 ASN A O 1
ATOM 686 N N . GLU A 1 86 ? -12.824 -0.790 1.995 1.00 93.69 86 GLU A N 1
ATOM 687 C CA . GLU A 1 86 ? -14.152 -0.351 2.454 1.00 93.69 86 GLU A CA 1
ATOM 688 C C . GLU A 1 86 ? -14.499 -0.872 3.850 1.00 93.69 86 GLU A C 1
ATOM 690 O O . GLU A 1 86 ? -14.994 -0.130 4.698 1.00 93.69 86 GLU A O 1
ATOM 695 N N . LYS A 1 87 ? -14.147 -2.128 4.144 1.00 93.75 87 LYS A N 1
ATOM 696 C CA . LYS A 1 87 ? -14.379 -2.716 5.468 1.00 93.75 87 LYS A CA 1
ATOM 697 C C . LYS A 1 87 ? -13.684 -1.926 6.587 1.00 93.75 87 LYS A C 1
ATOM 699 O O . LYS A 1 87 ? -14.261 -1.732 7.653 1.00 93.75 87 LYS A O 1
ATOM 704 N N . ALA A 1 88 ? -12.458 -1.450 6.354 1.00 93.31 88 ALA A N 1
ATOM 705 C CA . ALA A 1 88 ? -11.727 -0.651 7.338 1.00 93.31 88 ALA A CA 1
ATOM 706 C C . ALA A 1 88 ? -12.400 0.715 7.555 1.00 93.31 88 ALA A C 1
ATOM 708 O O . ALA A 1 88 ? -12.542 1.159 8.692 1.00 93.31 88 ALA A O 1
ATOM 709 N N . LYS A 1 89 ? -12.901 1.343 6.488 1.00 93.31 89 LYS A N 1
ATOM 710 C CA . LYS A 1 89 ? -13.646 2.606 6.588 1.00 93.31 89 LYS A CA 1
ATOM 711 C C . LYS A 1 89 ? -14.929 2.467 7.390 1.00 93.31 89 LYS A C 1
ATOM 713 O O . LYS A 1 89 ? -15.212 3.294 8.252 1.00 93.31 89 LYS A O 1
ATOM 718 N N . GLN A 1 90 ? -15.682 1.406 7.124 1.00 92.62 90 GLN A N 1
ATOM 719 C CA . GLN A 1 90 ? -17.003 1.203 7.709 1.00 92.62 90 GLN A CA 1
ATOM 720 C C . GLN A 1 90 ? -16.936 0.728 9.165 1.00 92.62 90 GLN A C 1
ATOM 722 O O . GLN A 1 90 ? -17.710 1.201 9.992 1.00 92.62 90 GLN A O 1
ATOM 727 N N . GLU A 1 91 ? -16.015 -0.184 9.491 1.00 93.56 91 GLU A N 1
ATOM 728 C CA . GLU A 1 91 ? -15.968 -0.814 10.818 1.00 93.56 91 GLU A CA 1
ATOM 729 C C . GLU A 1 91 ? -14.931 -0.189 11.762 1.00 93.56 91 GLU A C 1
ATOM 731 O O . GLU A 1 91 ? -15.170 -0.139 12.966 1.00 93.56 91 GLU A O 1
ATOM 736 N N . LEU A 1 92 ? -13.790 0.296 11.251 1.00 90.94 92 LEU A N 1
ATOM 737 C CA . LEU A 1 92 ? -12.735 0.905 12.081 1.00 90.94 92 LEU A CA 1
ATOM 738 C C . LEU A 1 92 ? -12.849 2.430 12.170 1.00 90.94 92 LEU A C 1
ATOM 740 O O . LEU A 1 92 ? -12.094 3.048 12.920 1.00 90.94 92 LEU A O 1
ATOM 744 N N . ASN A 1 93 ? -13.765 3.039 11.406 1.00 89.94 93 ASN A N 1
ATOM 745 C CA . ASN A 1 93 ? -13.816 4.488 11.197 1.00 89.94 93 ASN A CA 1
ATOM 746 C C . ASN A 1 93 ? -12.434 5.038 10.782 1.00 89.94 93 ASN A C 1
ATOM 748 O O . ASN A 1 93 ? -11.952 6.057 11.285 1.00 89.94 93 ASN A O 1
ATOM 752 N N . TRP A 1 94 ? -11.755 4.282 9.918 1.00 93.44 94 TRP A N 1
ATOM 753 C CA . TRP A 1 94 ? -10.406 4.558 9.445 1.00 93.44 94 TRP A CA 1
ATOM 754 C C . TRP A 1 94 ? -10.444 5.088 8.011 1.00 93.44 94 TRP A C 1
ATOM 756 O O . TRP A 1 94 ? -11.165 4.552 7.176 1.00 93.44 94 TRP A O 1
ATOM 766 N N . ALA A 1 95 ? -9.630 6.086 7.682 1.00 91.81 95 ALA A N 1
ATOM 767 C CA . ALA A 1 95 ? -9.436 6.519 6.302 1.00 91.81 95 ALA A CA 1
ATOM 768 C C . ALA A 1 95 ? -7.976 6.938 6.080 1.00 91.81 95 ALA A C 1
ATOM 770 O O . ALA A 1 95 ? -7.376 7.509 6.995 1.00 91.81 95 ALA A O 1
ATOM 771 N N . PRO A 1 96 ? -7.404 6.684 4.887 1.00 91.19 96 PRO A N 1
ATOM 772 C CA . PRO A 1 96 ? -6.062 7.150 4.563 1.00 91.19 96 PRO A CA 1
ATOM 773 C C . PRO A 1 96 ? -6.039 8.682 4.547 1.00 91.19 96 PRO A C 1
ATOM 775 O O . PRO A 1 96 ? -6.926 9.315 3.969 1.00 91.19 96 PRO A O 1
ATOM 778 N N . THR A 1 97 ? -5.033 9.280 5.181 1.00 90.81 97 THR A N 1
ATOM 779 C CA . THR A 1 97 ? -4.928 10.746 5.281 1.00 90.81 97 THR 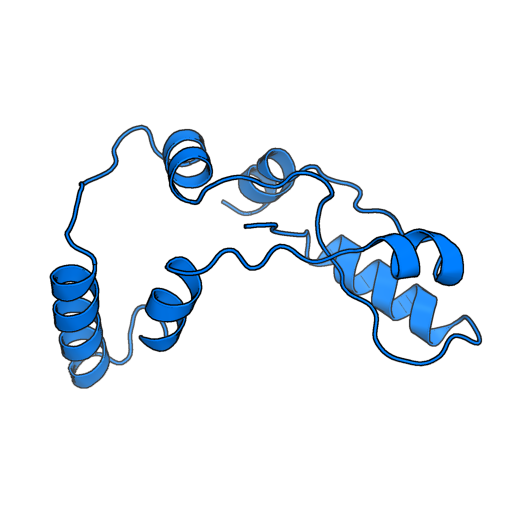A CA 1
ATOM 780 C C . THR A 1 97 ? -4.233 11.356 4.072 1.00 90.81 97 THR A C 1
ATOM 782 O O . THR A 1 97 ? -4.560 12.471 3.667 1.00 90.81 97 THR A O 1
ATOM 785 N N . LEU A 1 98 ? -3.299 10.614 3.476 1.00 89.50 98 LEU A N 1
ATOM 786 C CA . LEU A 1 98 ? -2.549 11.018 2.293 1.00 89.50 98 LEU A CA 1
ATOM 787 C C . LEU A 1 98 ? -3.022 10.249 1.063 1.00 89.50 98 LEU A C 1
ATOM 789 O O . LEU A 1 98 ? -3.357 9.064 1.135 1.00 89.50 98 LEU A O 1
ATOM 793 N N . ASN A 1 99 ? -2.996 10.910 -0.095 1.00 89.69 99 ASN A N 1
ATOM 794 C CA . ASN A 1 99 ? -3.093 10.192 -1.360 1.00 89.69 99 ASN A CA 1
ATOM 795 C C . ASN A 1 99 ? -1.771 9.451 -1.650 1.00 89.69 99 ASN A C 1
ATOM 797 O O . ASN A 1 99 ? -0.767 9.614 -0.953 1.00 89.69 99 ASN A O 1
ATOM 801 N N . LEU A 1 100 ? -1.767 8.615 -2.690 1.00 88.12 100 LEU A N 1
ATOM 802 C CA . LEU A 1 100 ? -0.599 7.808 -3.037 1.00 88.12 100 LEU A CA 1
ATOM 803 C C . LEU A 1 100 ? 0.659 8.656 -3.289 1.00 88.12 100 LEU A C 1
ATOM 805 O O . LEU A 1 100 ? 1.739 8.276 -2.848 1.00 88.12 100 LEU A O 1
ATOM 809 N N . PHE A 1 101 ? 0.538 9.760 -4.024 1.00 89.62 101 PHE A N 1
ATOM 810 C CA . PHE A 1 101 ? 1.683 10.583 -4.413 1.00 89.62 101 PHE A CA 1
ATOM 811 C C . PHE A 1 101 ? 2.200 11.428 -3.249 1.00 89.62 101 PHE A C 1
ATOM 813 O O . PHE A 1 101 ? 3.403 11.440 -3.017 1.00 89.62 101 PHE A O 1
ATOM 820 N N . ASP A 1 102 ? 1.309 12.001 -2.442 1.00 89.19 102 ASP A N 1
ATOM 821 C CA . ASP A 1 102 ? 1.681 12.722 -1.222 1.00 89.19 102 ASP A CA 1
ATOM 822 C C . ASP A 1 102 ? 2.412 11.792 -0.240 1.00 89.19 102 ASP A C 1
ATOM 824 O O . ASP A 1 102 ? 3.396 12.173 0.391 1.00 89.19 102 ASP A O 1
ATOM 828 N N . CYS A 1 103 ? 1.963 10.534 -0.136 1.00 87.56 103 CYS A N 1
ATOM 829 C CA . CYS A 1 103 ? 2.630 9.517 0.674 1.00 87.56 103 CYS A CA 1
ATOM 830 C C . CYS A 1 103 ? 4.045 9.201 0.161 1.00 87.56 103 CYS A C 1
ATOM 832 O O . CYS A 1 103 ? 4.960 8.979 0.959 1.00 87.56 103 CYS A O 1
ATOM 834 N N . LEU A 1 104 ? 4.228 9.148 -1.160 1.00 87.56 104 LEU A N 1
ATOM 835 C CA . LEU A 1 104 ? 5.533 8.910 -1.774 1.00 87.56 104 LEU A CA 1
ATOM 836 C C . LEU A 1 104 ? 6.482 10.091 -1.541 1.00 87.56 104 LEU A C 1
ATOM 838 O O . LEU A 1 104 ? 7.631 9.869 -1.162 1.00 87.56 104 LEU A O 1
ATOM 842 N N . ASP A 1 105 ? 5.985 11.316 -1.702 1.00 88.19 105 ASP A N 1
ATOM 843 C CA . ASP A 1 105 ? 6.756 12.550 -1.521 1.00 88.19 105 ASP A CA 1
ATOM 844 C C . ASP A 1 105 ? 7.139 12.788 -0.050 1.00 88.19 105 ASP A C 1
ATOM 846 O O . ASP A 1 105 ? 8.170 13.386 0.235 1.00 88.19 105 ASP A O 1
ATOM 850 N N . ALA A 1 106 ? 6.352 12.285 0.906 1.00 85.00 106 ALA A N 1
ATOM 851 C CA . ALA A 1 106 ? 6.685 12.362 2.330 1.00 85.00 106 ALA A CA 1
ATOM 852 C C . ALA A 1 106 ? 7.825 11.413 2.757 1.00 85.00 106 ALA A C 1
ATOM 854 O O . ALA A 1 106 ? 8.390 11.587 3.838 1.00 85.00 106 ALA A O 1
ATOM 855 N N . THR A 1 107 ? 8.140 10.392 1.950 1.00 79.56 107 THR A N 1
ATOM 856 C CA . THR A 1 107 ? 9.066 9.306 2.326 1.00 79.56 107 THR A CA 1
ATOM 857 C C . THR A 1 107 ? 10.442 9.415 1.653 1.00 79.56 107 THR A C 1
ATOM 859 O O . THR A 1 107 ? 11.412 8.856 2.170 1.00 79.56 107 THR A O 1
ATOM 862 N N . LEU A 1 108 ? 10.539 10.087 0.498 1.00 74.81 108 LEU A N 1
ATOM 863 C CA . LEU A 1 108 ? 11.740 10.151 -0.353 1.00 74.81 108 LEU A CA 1
ATOM 864 C C . LEU A 1 108 ? 12.332 11.558 -0.428 1.00 74.81 108 LEU A C 1
ATOM 866 O O . LEU A 1 108 ? 13.583 11.635 -0.473 1.00 74.81 108 LEU A O 1
#

Radius of gyration: 16.9 Å; chains: 1; bounding box: 44×27×41 Å

pLDDT: mean 88.36, std 5.13, range [71.88, 95.38]

Sequence (108 aa):
MQCISEVDVATAMLQALFNDVRGSYNLATDQVASFHLIQKHLRNFAFPLPFGLAKRCHNLTWRYSGRYGDPAWLDCLQYSLTIDNEKAKQELNWAPTLNLFDCLDATL

Secondary structure (DSSP, 8-state):
-----HHHHHHHHHHHHHS---S------S----HHHHHHHH-S------HHHHHHHHHHHHHHH--S--THHHHHHHS------HHHHHHH----SS-HHHHHHTT-